Protein AF-A0A2V2U6M5-F1 (afdb_monomer)

Nearest PDB structures (foldseek):
  1sr9-assembly1_B  TM=6.161E-01  e=9.768E-01  Mycobacterium tuberculosis
  1ls1-assembly1_A  TM=5.224E-01  e=3.688E+00  Thermus aquaticus
  2ng1-assembly1_A  TM=5.005E-01  e=2.990E+00  Thermus aquaticus
  7d3w-assembly1_A  TM=3.518E-01  e=2.424E+00  Homo sapiens

pLDDT: mean 76.13, std 13.24, range [38.62, 89.69]

Solvent-accessible surface area (backbone atoms only — not comparable to full-atom values): 5480 Å² total; per-residue (Å²): 135,81,80,73,95,64,83,90,56,51,52,47,81,47,72,45,65,52,70,84,87,59,51,82,89,39,39,87,71,51,68,55,88,52,63,70,59,54,51,50,52,48,50,48,54,52,49,50,44,72,75,36,78,69,46,79,45,77,47,77,42,54,64,22,57,35,43,73,65,30,33,69,59,48,44,33,53,49,27,51,73,67,74,38,82,61,77,88,130

Secondary structure (DSSP, 8-state):
--------SSEEEEEE---TTS-GGGTTT-----HHHHHHHHHHHHHHHHH-TT--EEEEEE--SSSTT-HHHHHHHHHHHTTPPPPP-

Foldseek 3Di:
DDDPPDDPALEAEAEDAEDPVADPVCLVPDQDPCLVVLLVVLVVVVVVCVVDVSHDYYHYFQNYCHHVNDRLVVVQSSCVSNVHHGDDD

Mean predicted aligned error: 8.09 Å

Radius of gyration: 14.57 Å; Cα contacts (8 Å, |Δi|>4): 90; chains: 1; bounding box: 30×34×41 Å

Sequence (89 aa):
MQTPPVVTTDFLYLRHIGDRNISEDDFRKIQTDRVCEMQNWANILRRSQEEDKSIKLAIVTANNQSLCGFGPGTANLFCSMVNLRPVNW

Structure (mmCIF, N/CA/C/O backbone):
data_AF-A0A2V2U6M5-F1
#
_entry.id   AF-A0A2V2U6M5-F1
#
loop_
_atom_site.group_PDB
_atom_site.id
_atom_site.type_symbol
_atom_site.label_atom_id
_atom_site.label_alt_id
_atom_site.label_comp_id
_atom_site.label_asym_id
_atom_site.label_entity_id
_atom_site.label_seq_id
_atom_site.pdbx_PDB_ins_code
_atom_site.Cartn_x
_atom_site.Cartn_y
_atom_site.Cartn_z
_atom_site.occupancy
_atom_site.B_iso_or_equiv
_atom_site.auth_seq_id
_atom_site.auth_comp_id
_atom_site.auth_asym_id
_atom_site.auth_atom_id
_atom_site.pdbx_PDB_model_num
ATOM 1 N N . MET A 1 1 ? -17.171 18.036 -8.904 1.00 38.62 1 MET A N 1
ATOM 2 C CA . MET A 1 1 ? -17.779 17.111 -7.925 1.00 38.62 1 MET A CA 1
ATOM 3 C C . MET A 1 1 ? -16.689 16.693 -6.963 1.00 38.62 1 MET A C 1
ATOM 5 O O . MET A 1 1 ? -15.693 16.148 -7.415 1.00 38.62 1 MET A O 1
ATOM 9 N N . GLN A 1 2 ? -16.826 17.027 -5.684 1.00 44.47 2 GLN A N 1
ATOM 10 C CA . GLN A 1 2 ? -15.904 16.589 -4.642 1.00 44.47 2 GLN A CA 1
ATOM 11 C C . GLN A 1 2 ? -16.581 15.413 -3.948 1.00 44.47 2 GLN A C 1
ATOM 13 O O . GLN A 1 2 ? -17.617 15.594 -3.311 1.00 44.47 2 GLN A O 1
ATOM 18 N N . THR A 1 3 ? -16.070 14.202 -4.161 1.00 45.94 3 THR A N 1
ATOM 19 C CA . THR A 1 3 ? -16.559 13.029 -3.435 1.00 45.94 3 THR A CA 1
ATOM 20 C C . THR A 1 3 ? -16.338 13.299 -1.947 1.00 45.94 3 THR A C 1
ATOM 22 O O . THR A 1 3 ? -15.208 13.633 -1.577 1.00 45.94 3 THR A O 1
ATOM 25 N N . PRO A 1 4 ? -17.375 13.226 -1.096 1.00 52.25 4 PRO A N 1
ATOM 26 C CA . PRO A 1 4 ? -17.187 13.374 0.338 1.00 52.25 4 PRO A CA 1
ATOM 27 C C . PRO A 1 4 ? -16.149 12.343 0.798 1.00 52.25 4 PRO A C 1
ATOM 29 O O . PRO A 1 4 ? -16.258 11.183 0.393 1.00 52.25 4 PRO A O 1
ATOM 32 N N . PRO A 1 5 ? -15.159 12.713 1.627 1.00 66.19 5 PRO A N 1
ATO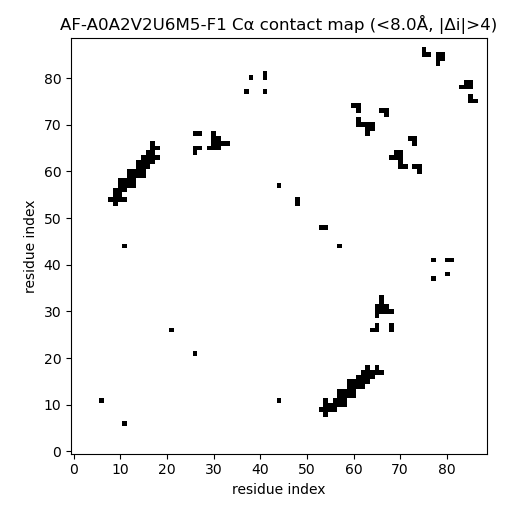M 33 C CA . PRO A 1 5 ? -14.198 11.768 2.190 1.00 66.19 5 PRO A CA 1
ATOM 34 C C . PRO A 1 5 ? -14.855 10.958 3.321 1.00 66.19 5 PRO A C 1
ATOM 36 O O . PRO A 1 5 ? -14.326 10.862 4.421 1.00 66.19 5 PRO A O 1
ATOM 39 N N . VAL A 1 6 ? -16.062 10.444 3.079 1.00 69.19 6 VAL A N 1
ATOM 40 C CA . VAL A 1 6 ? -16.819 9.639 4.031 1.00 69.19 6 VAL A CA 1
ATOM 41 C C . VAL A 1 6 ? -16.652 8.192 3.615 1.00 69.19 6 VAL A C 1
ATO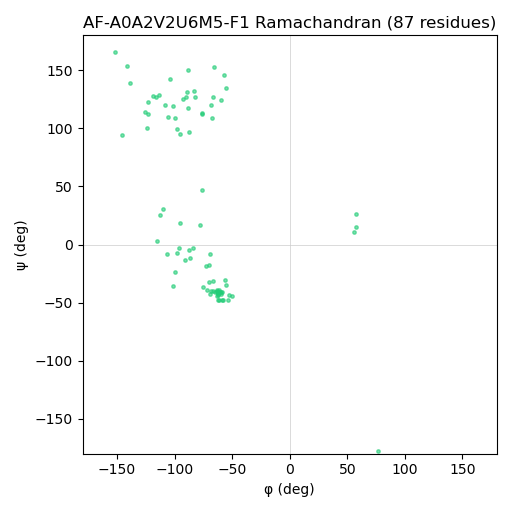M 43 O O . VAL A 1 6 ? -17.013 7.804 2.503 1.00 69.19 6 VAL A O 1
ATOM 46 N N . VAL A 1 7 ? -16.081 7.404 4.514 1.00 74.56 7 VAL A N 1
ATOM 47 C CA . VAL A 1 7 ? -15.978 5.960 4.363 1.00 74.56 7 VAL A CA 1
ATOM 48 C C . VAL A 1 7 ? -17.389 5.382 4.461 1.00 74.56 7 VAL A C 1
ATOM 50 O O . VAL A 1 7 ? -18.100 5.596 5.438 1.00 74.56 7 VAL A O 1
ATOM 53 N N . THR A 1 8 ? -17.835 4.704 3.407 1.00 80.50 8 THR A N 1
ATOM 54 C CA . THR A 1 8 ? -19.216 4.204 3.291 1.00 80.50 8 THR A CA 1
ATOM 55 C C . THR A 1 8 ? -19.374 2.746 3.720 1.00 80.50 8 THR A C 1
ATOM 57 O O . THR A 1 8 ? -20.484 2.222 3.695 1.00 80.50 8 THR A O 1
ATOM 60 N N . THR A 1 9 ? -18.280 2.074 4.081 1.00 85.31 9 THR A N 1
ATOM 61 C CA . THR A 1 9 ? -18.241 0.638 4.376 1.00 85.31 9 THR A CA 1
ATOM 62 C C . THR A 1 9 ? -17.128 0.317 5.369 1.00 85.31 9 THR A C 1
ATOM 64 O O . THR A 1 9 ? -16.222 1.114 5.567 1.00 85.31 9 THR A O 1
ATOM 67 N N . ASP A 1 10 ? -17.133 -0.874 5.957 1.00 86.88 10 ASP A N 1
ATOM 68 C CA . ASP A 1 10 ? -16.109 -1.314 6.914 1.00 86.88 10 ASP A CA 1
ATOM 69 C C . ASP A 1 10 ? -14.784 -1.768 6.262 1.00 86.88 10 ASP A C 1
ATOM 71 O O . ASP A 1 10 ? -13.958 -2.427 6.900 1.00 86.88 10 ASP A O 1
ATOM 75 N N . PHE A 1 11 ? -14.549 -1.406 4.997 1.00 89.44 11 PHE A N 1
ATOM 76 C CA . PHE A 1 11 ? -13.317 -1.699 4.274 1.00 89.44 11 PHE A CA 1
ATOM 77 C C . PHE A 1 11 ? -12.867 -0.550 3.363 1.00 89.44 11 PHE A C 1
ATOM 79 O O . PHE A 1 11 ? -13.663 0.232 2.850 1.00 89.44 11 PHE A O 1
ATOM 86 N N . LEU A 1 12 ? -11.562 -0.480 3.114 1.00 88.75 12 LEU A N 1
ATOM 87 C CA . LEU A 1 12 ? -10.955 0.422 2.140 1.00 88.75 12 LEU A CA 1
ATOM 88 C C . LEU A 1 12 ? -10.557 -0.346 0.884 1.00 88.75 12 LEU A C 1
ATOM 90 O O . LEU A 1 12 ? -10.055 -1.468 0.961 1.00 88.75 12 LEU A O 1
ATOM 94 N N . TYR A 1 13 ? -10.736 0.283 -0.274 1.00 88.50 13 TYR A N 1
ATOM 95 C CA . TYR A 1 13 ? -10.303 -0.252 -1.560 1.00 88.50 13 TYR A CA 1
ATOM 96 C C . TYR A 1 13 ? -9.420 0.764 -2.285 1.00 88.50 13 TYR A C 1
ATOM 98 O O . TYR A 1 13 ? -9.886 1.830 -2.688 1.00 88.50 13 TYR A O 1
ATOM 106 N N . LEU A 1 14 ? -8.142 0.424 -2.462 1.00 87.25 14 LEU A N 1
ATOM 107 C CA . LEU A 1 14 ? -7.164 1.218 -3.202 1.00 87.25 14 LEU A CA 1
ATOM 108 C C . LEU A 1 14 ? -6.744 0.469 -4.468 1.00 87.25 14 LEU A C 1
ATOM 110 O O . LEU A 1 14 ? -6.327 -0.691 -4.423 1.00 87.25 14 LEU A O 1
ATOM 114 N N . ARG A 1 15 ? -6.813 1.147 -5.614 1.00 85.56 15 ARG A N 1
ATOM 115 C CA . ARG A 1 15 ? -6.380 0.597 -6.900 1.00 85.56 15 ARG A CA 1
ATOM 116 C C . ARG A 1 15 ? -5.324 1.484 -7.535 1.00 85.56 15 ARG A C 1
ATOM 118 O O . ARG A 1 15 ? -5.625 2.581 -8.001 1.00 85.56 15 ARG A O 1
ATOM 125 N N . HIS A 1 16 ? -4.101 0.973 -7.620 1.00 80.12 16 HIS A N 1
ATOM 126 C CA . HIS A 1 16 ? -3.040 1.601 -8.395 1.00 80.12 16 HIS A CA 1
ATOM 127 C C . HIS A 1 16 ? -3.285 1.338 -9.881 1.00 80.12 16 HIS A C 1
ATOM 129 O O . HIS A 1 16 ? -3.217 0.201 -10.346 1.00 80.12 16 HIS A O 1
ATOM 135 N N . ILE A 1 17 ? -3.592 2.402 -10.623 1.00 76.00 17 ILE A N 1
ATOM 13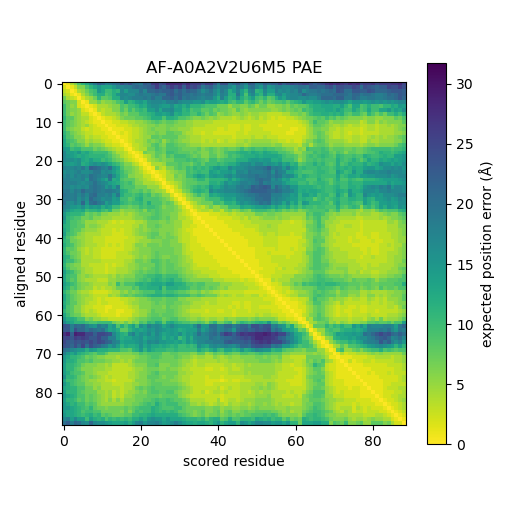6 C CA . ILE A 1 17 ? -3.890 2.349 -12.062 1.00 76.00 17 ILE A CA 1
ATOM 137 C C . ILE A 1 17 ? -2.692 2.711 -12.951 1.00 76.00 17 ILE A C 1
ATOM 139 O O . ILE A 1 17 ? -2.779 2.546 -14.163 1.00 76.00 17 ILE A O 1
ATOM 143 N N . GLY A 1 18 ? -1.582 3.163 -12.361 1.00 71.81 18 GLY A N 1
ATOM 144 C CA . GLY A 1 18 ? -0.415 3.659 -13.094 1.00 71.81 18 GLY A CA 1
ATOM 145 C C . GLY A 1 18 ? -0.605 5.071 -13.653 1.00 71.81 18 GLY A C 1
ATOM 146 O O . GLY A 1 18 ? -1.634 5.713 -13.431 1.00 71.81 18 GLY A O 1
ATOM 147 N N . ASP A 1 19 ? 0.413 5.550 -14.363 1.00 68.06 19 ASP A N 1
ATOM 148 C CA . ASP A 1 19 ? 0.387 6.854 -15.025 1.00 68.06 19 ASP A CA 1
ATOM 149 C C . ASP A 1 19 ? -0.201 6.705 -16.432 1.00 68.06 19 ASP A C 1
ATOM 151 O O . ASP A 1 19 ? 0.349 5.997 -17.275 1.00 68.06 19 ASP A O 1
ATOM 155 N N . ARG A 1 20 ? -1.341 7.358 -16.676 1.00 66.19 20 ARG A N 1
ATOM 156 C CA . ARG A 1 20 ? -2.048 7.317 -17.968 1.00 66.19 20 ARG A CA 1
ATOM 157 C C . ARG A 1 20 ? -1.512 8.324 -18.985 1.00 66.19 20 ARG A C 1
ATOM 159 O O . ARG A 1 20 ? -2.012 8.355 -20.102 1.00 66.19 20 ARG A O 1
ATOM 166 N N . ASN A 1 21 ? -0.542 9.154 -18.603 1.00 68.19 21 ASN A N 1
ATOM 167 C CA . ASN A 1 21 ? 0.075 10.126 -19.506 1.00 68.19 21 ASN A CA 1
ATOM 168 C C . ASN A 1 21 ? 1.265 9.538 -20.283 1.00 68.19 21 ASN A C 1
ATOM 170 O O . ASN A 1 21 ? 1.831 10.217 -21.136 1.00 68.19 21 ASN A O 1
ATOM 174 N N . ILE A 1 22 ? 1.658 8.296 -19.985 1.00 65.69 22 ILE A N 1
ATOM 175 C CA . ILE A 1 22 ? 2.704 7.572 -20.710 1.00 65.69 22 ILE A CA 1
ATOM 176 C C . ILE A 1 22 ? 2.074 6.944 -21.957 1.00 65.69 22 ILE A C 1
ATOM 178 O O . ILE A 1 22 ? 1.006 6.335 -21.874 1.00 65.69 22 I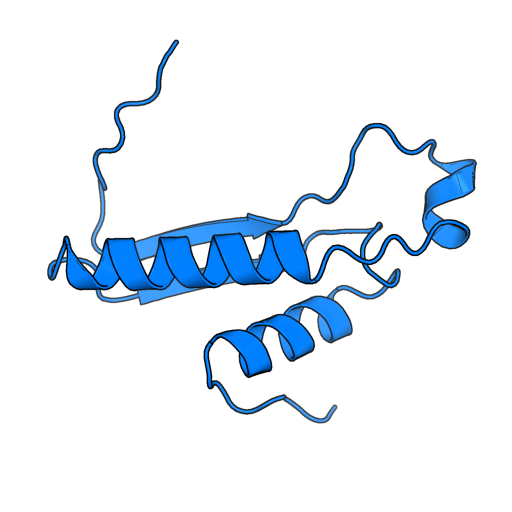LE A O 1
ATOM 182 N N . SER A 1 23 ? 2.723 7.115 -23.110 1.00 65.88 23 SER A N 1
ATOM 183 C CA . SER A 1 23 ? 2.274 6.519 -24.370 1.00 65.88 23 SER A CA 1
ATOM 184 C C . SER A 1 23 ? 2.360 4.987 -24.317 1.00 65.88 23 SER A C 1
ATOM 186 O O . SER A 1 23 ? 3.205 4.428 -23.611 1.00 65.88 23 SER A O 1
ATOM 188 N N . GLU A 1 24 ? 1.516 4.291 -25.087 1.00 64.88 24 GLU A N 1
ATOM 189 C CA . GLU A 1 24 ? 1.537 2.821 -25.145 1.00 64.88 24 GLU A CA 1
ATOM 190 C C . GLU A 1 24 ? 2.911 2.252 -25.527 1.00 64.88 24 GLU A C 1
ATOM 192 O O . GLU A 1 24 ? 3.359 1.244 -24.970 1.00 64.88 24 GLU A O 1
ATOM 197 N N . ASP A 1 25 ? 3.622 2.969 -26.396 1.00 67.88 25 ASP A N 1
ATOM 198 C CA . ASP A 1 25 ? 4.962 2.630 -26.877 1.00 67.88 25 ASP A CA 1
ATOM 199 C C . ASP A 1 25 ? 6.059 2.780 -25.813 1.00 67.88 25 ASP A C 1
ATOM 201 O O . ASP A 1 25 ? 7.160 2.225 -25.959 1.00 67.88 25 ASP A O 1
ATOM 205 N N . ASP A 1 26 ? 5.772 3.512 -24.738 1.00 64.00 26 ASP A N 1
ATOM 206 C CA . ASP A 1 26 ? 6.706 3.812 -23.657 1.00 64.00 26 ASP A CA 1
ATOM 207 C C . ASP A 1 26 ? 6.413 3.027 -22.370 1.00 64.00 26 ASP A C 1
ATOM 209 O O . ASP A 1 26 ? 7.268 2.989 -21.479 1.00 64.00 26 ASP A O 1
ATOM 213 N N . PHE A 1 27 ? 5.283 2.306 -22.289 1.00 61.50 27 PHE A N 1
ATOM 214 C CA . PHE A 1 27 ? 4.916 1.505 -21.108 1.00 61.50 27 PHE A CA 1
ATOM 215 C C . PHE A 1 27 ? 5.974 0.471 -20.707 1.00 61.50 27 PHE A C 1
ATOM 217 O O . PHE A 1 27 ? 6.115 0.159 -19.527 1.00 61.50 27 PHE A O 1
ATOM 224 N N . ARG A 1 28 ? 6.738 -0.064 -21.667 1.00 57.44 28 ARG A N 1
ATOM 225 C CA . ARG A 1 28 ? 7.822 -1.028 -21.398 1.00 57.44 28 ARG A CA 1
ATOM 226 C C . ARG A 1 28 ? 9.189 -0.382 -21.176 1.00 57.44 28 ARG A C 1
ATOM 228 O O . ARG A 1 28 ? 10.111 -1.073 -20.754 1.00 57.44 28 ARG A O 1
ATOM 235 N N . LYS A 1 29 ? 9.339 0.903 -21.504 1.00 59.31 29 LYS A N 1
ATOM 236 C CA . LYS A 1 29 ? 10.634 1.601 -21.523 1.00 59.31 29 LYS A CA 1
ATOM 237 C C . LYS A 1 29 ? 10.841 2.462 -20.286 1.00 59.31 29 LYS A C 1
ATOM 239 O O . LYS A 1 29 ? 11.961 2.563 -19.796 1.00 59.31 29 LYS A O 1
ATOM 244 N N . ILE A 1 30 ? 9.773 3.074 -19.780 1.00 58.47 30 ILE A N 1
ATOM 245 C CA . ILE A 1 30 ? 9.849 4.012 -18.663 1.00 58.47 30 ILE A CA 1
ATOM 246 C C . ILE A 1 30 ? 9.490 3.278 -17.370 1.00 58.47 30 ILE A C 1
ATOM 248 O O . ILE A 1 30 ? 8.322 3.090 -17.040 1.00 58.47 30 ILE A O 1
ATOM 252 N N . GLN A 1 31 ? 10.512 2.875 -16.613 1.00 57.31 31 GLN A N 1
ATOM 253 C CA . GLN A 1 31 ? 10.348 2.547 -15.197 1.00 57.31 31 GLN A CA 1
ATOM 254 C C . GLN A 1 31 ? 10.516 3.829 -14.389 1.00 57.31 31 GLN A C 1
ATOM 256 O O . GLN A 1 31 ? 11.632 4.256 -14.105 1.00 57.31 31 GLN A O 1
ATOM 261 N N . THR A 1 32 ? 9.405 4.474 -14.041 1.00 62.34 32 THR A N 1
ATOM 262 C CA . THR A 1 32 ? 9.451 5.593 -13.100 1.00 62.34 32 THR A CA 1
ATOM 263 C C . THR A 1 32 ? 9.465 5.051 -11.681 1.00 62.34 32 THR A C 1
ATOM 265 O O . THR A 1 32 ? 8.583 4.279 -11.297 1.00 62.34 32 THR A O 1
ATOM 268 N N . ASP A 1 33 ? 10.444 5.480 -10.891 1.00 65.69 33 ASP A N 1
ATOM 269 C CA . ASP A 1 33 ? 10.423 5.256 -9.454 1.00 65.69 33 ASP A CA 1
ATOM 270 C C . ASP A 1 33 ? 9.280 6.078 -8.831 1.00 65.69 33 ASP A C 1
ATOM 272 O O . ASP A 1 33 ? 9.319 7.308 -8.792 1.00 65.69 33 ASP A O 1
ATOM 276 N N . ARG A 1 34 ? 8.223 5.391 -8.386 1.00 73.69 34 ARG A N 1
ATOM 277 C CA . ARG A 1 34 ? 7.091 5.989 -7.653 1.00 73.69 34 ARG A CA 1
ATOM 278 C C . ARG A 1 34 ? 7.049 5.501 -6.205 1.00 73.69 34 ARG A C 1
ATOM 280 O O . ARG A 1 34 ? 5.981 5.488 -5.593 1.00 73.69 34 AR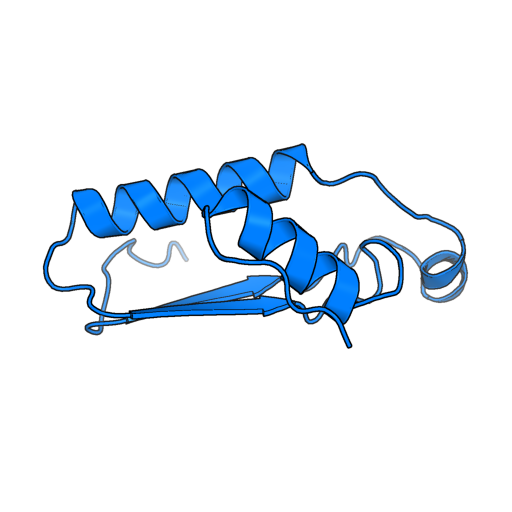G A O 1
ATOM 287 N N . VAL A 1 35 ? 8.189 5.090 -5.640 1.00 77.12 35 VAL A N 1
ATOM 288 C CA . VAL A 1 35 ? 8.301 4.666 -4.234 1.00 77.12 35 VAL A CA 1
ATOM 289 C C . VAL A 1 35 ? 7.731 5.724 -3.290 1.00 77.12 35 VAL A C 1
ATOM 291 O O . VAL A 1 35 ? 6.942 5.387 -2.410 1.00 77.12 35 VAL A O 1
ATOM 294 N N . CYS A 1 36 ? 8.025 7.006 -3.525 1.00 81.31 36 CYS A N 1
ATOM 295 C CA . CYS A 1 36 ? 7.486 8.110 -2.725 1.00 81.31 36 CYS A CA 1
ATOM 296 C C . CYS A 1 36 ? 5.951 8.190 -2.769 1.00 81.31 36 CYS A C 1
ATOM 298 O O . CYS A 1 36 ? 5.312 8.419 -1.742 1.00 81.31 36 CYS A O 1
ATOM 300 N N . GLU A 1 37 ? 5.343 7.977 -3.938 1.00 82.06 37 GLU A N 1
ATOM 301 C CA . GLU A 1 37 ? 3.884 7.998 -4.081 1.00 82.06 37 GLU A CA 1
ATOM 302 C C . GLU A 1 37 ? 3.246 6.798 -3.374 1.00 82.06 37 GLU A C 1
ATOM 304 O O . GLU A 1 37 ? 2.258 6.960 -2.659 1.00 82.06 37 GLU A O 1
ATOM 309 N N . MET A 1 38 ? 3.829 5.603 -3.512 1.00 81.12 38 MET A N 1
ATOM 310 C CA . MET A 1 38 ? 3.363 4.409 -2.798 1.00 81.12 38 MET A CA 1
ATOM 311 C C . MET A 1 38 ? 3.474 4.569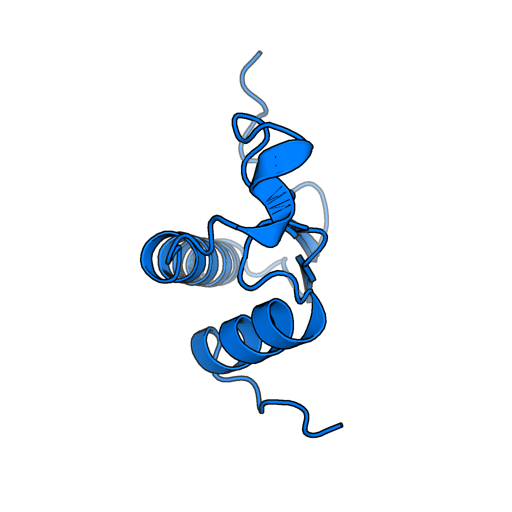 -1.282 1.00 81.12 38 MET A C 1
ATOM 313 O O . MET A 1 38 ? 2.536 4.223 -0.565 1.00 81.12 38 MET A O 1
ATOM 317 N N . GLN A 1 39 ? 4.565 5.163 -0.793 1.00 85.81 39 GLN A N 1
ATOM 318 C CA . GLN A 1 39 ? 4.737 5.449 0.628 1.00 85.81 39 GLN A CA 1
ATOM 319 C C . GLN A 1 39 ? 3.679 6.434 1.138 1.00 85.81 39 GLN A C 1
ATOM 321 O O . GLN A 1 39 ? 3.143 6.261 2.234 1.00 85.81 39 GLN A O 1
ATOM 326 N N . ASN A 1 40 ? 3.338 7.451 0.341 1.00 88.75 40 ASN A N 1
ATOM 327 C CA . ASN A 1 40 ? 2.266 8.378 0.682 1.00 88.75 40 ASN A CA 1
ATOM 328 C C . ASN A 1 40 ? 0.912 7.658 0.787 1.00 88.75 40 ASN A C 1
ATOM 330 O O . ASN A 1 40 ? 0.184 7.855 1.757 1.00 88.75 40 ASN A O 1
ATOM 334 N N . TRP A 1 41 ? 0.600 6.762 -0.154 1.00 88.69 41 TRP A N 1
ATOM 335 C CA . TRP A 1 41 ? -0.620 5.952 -0.095 1.00 88.69 41 TRP A CA 1
ATOM 336 C C . TRP A 1 41 ? -0.661 5.012 1.113 1.00 88.69 41 TRP A C 1
ATOM 338 O O . TRP A 1 41 ? -1.700 4.913 1.765 1.00 88.69 41 TRP A O 1
ATOM 348 N N . ALA A 1 42 ? 0.459 4.375 1.460 1.00 88.44 42 ALA A N 1
ATOM 349 C CA . ALA A 1 42 ? 0.568 3.556 2.667 1.00 88.44 42 ALA A CA 1
ATOM 350 C C . ALA A 1 42 ? 0.296 4.381 3.939 1.00 88.44 42 ALA A C 1
ATOM 352 O O . ALA A 1 42 ? -0.451 3.950 4.820 1.00 88.44 42 ALA A O 1
ATOM 353 N N . ASN A 1 43 ? 0.832 5.604 4.010 1.00 89.69 43 ASN A N 1
ATOM 354 C CA . ASN A 1 43 ? 0.585 6.518 5.124 1.00 89.69 43 ASN A CA 1
ATOM 355 C C . ASN A 1 43 ? -0.884 6.955 5.209 1.00 89.69 43 ASN A C 1
ATOM 357 O O . ASN A 1 43 ? -1.432 7.007 6.309 1.00 89.69 43 ASN A O 1
ATOM 361 N N . ILE A 1 44 ? -1.524 7.242 4.070 1.00 89.00 44 ILE A N 1
ATOM 362 C CA . ILE A 1 44 ? -2.949 7.597 4.012 1.00 89.00 44 ILE A CA 1
ATOM 363 C C . ILE A 1 44 ? -3.806 6.435 4.517 1.00 89.00 44 ILE A C 1
ATOM 365 O O . ILE A 1 44 ? -4.651 6.655 5.376 1.00 89.00 44 ILE A O 1
ATOM 369 N N . LEU A 1 45 ? -3.561 5.204 4.050 1.00 88.12 45 LEU A N 1
ATOM 370 C CA . LEU A 1 45 ? -4.306 4.025 4.509 1.00 88.12 45 LEU A CA 1
ATOM 371 C C . LEU A 1 45 ? -4.186 3.829 6.021 1.00 88.12 45 LEU A C 1
ATOM 373 O O . LEU A 1 45 ? -5.201 3.661 6.694 1.00 88.12 45 LEU A O 1
ATOM 377 N N . ARG A 1 46 ? -2.961 3.907 6.557 1.00 87.44 46 ARG A N 1
ATOM 378 C CA . ARG A 1 46 ? -2.722 3.787 8.000 1.00 87.44 46 ARG A CA 1
ATOM 379 C C . ARG A 1 46 ? -3.483 4.858 8.774 1.00 87.44 46 ARG A C 1
ATOM 381 O O . ARG A 1 46 ? -4.175 4.545 9.736 1.00 87.44 46 ARG A O 1
ATOM 388 N N . ARG A 1 47 ? -3.395 6.111 8.327 1.00 88.56 47 ARG A N 1
ATOM 389 C CA . ARG A 1 47 ? -4.084 7.233 8.963 1.00 88.56 47 ARG A CA 1
ATOM 390 C C . ARG A 1 47 ? -5.603 7.064 8.928 1.00 88.56 47 ARG A C 1
ATOM 392 O O . ARG A 1 47 ? -6.249 7.286 9.942 1.00 88.56 47 ARG A O 1
ATOM 399 N N . SER A 1 48 ? -6.168 6.618 7.807 1.00 86.31 48 SER A N 1
ATOM 400 C CA . SER A 1 48 ? -7.605 6.350 7.700 1.00 86.31 48 SER A CA 1
ATOM 401 C C . SER A 1 48 ? -8.063 5.256 8.668 1.00 86.31 48 SER A C 1
ATOM 403 O O . SER A 1 48 ? -9.113 5.404 9.279 1.00 86.31 48 SER A O 1
ATOM 405 N N . GLN A 1 49 ? -7.270 4.198 8.862 1.00 84.56 49 GLN A N 1
ATOM 406 C CA . GLN A 1 49 ? -7.568 3.151 9.851 1.00 84.56 49 GLN A CA 1
ATOM 407 C C . GLN A 1 49 ? -7.418 3.632 11.306 1.00 84.56 49 GLN A C 1
ATOM 409 O O . GLN A 1 49 ? -8.129 3.156 12.189 1.00 84.56 49 GLN A O 1
ATOM 414 N N . GLU A 1 50 ? -6.494 4.559 11.576 1.00 86.94 50 GLU A N 1
ATOM 415 C CA . GLU A 1 50 ? -6.318 5.179 12.898 1.00 86.94 50 GLU A CA 1
ATOM 416 C C . GLU A 1 50 ? -7.465 6.151 13.237 1.00 86.94 50 GLU A C 1
ATOM 418 O O . GLU A 1 50 ? -7.923 6.185 14.382 1.00 86.94 50 GLU A O 1
ATOM 423 N N . GLU A 1 51 ? -7.936 6.922 12.251 1.00 87.56 51 GLU A N 1
ATOM 424 C CA . GLU A 1 51 ? -9.026 7.898 12.393 1.00 87.56 51 GLU A CA 1
ATOM 425 C C . GLU A 1 51 ? -10.407 7.226 12.469 1.00 87.56 51 GLU A C 1
ATOM 427 O O . GLU A 1 51 ? -11.258 7.667 13.245 1.00 87.56 51 GLU A O 1
ATOM 432 N N . ASP A 1 52 ? -10.625 6.139 11.722 1.00 84.75 52 ASP A N 1
ATOM 433 C CA . ASP A 1 52 ? -11.890 5.408 11.682 1.00 84.75 52 ASP A CA 1
ATOM 434 C C . ASP A 1 52 ? -11.709 3.923 12.036 1.00 84.75 52 ASP A C 1
ATOM 436 O O . ASP A 1 52 ? -11.361 3.072 11.214 1.00 84.75 52 ASP A O 1
ATOM 440 N N . LYS A 1 53 ? -12.033 3.598 13.292 1.00 83.69 53 LYS A N 1
ATOM 441 C CA . LYS A 1 53 ? -11.971 2.229 13.825 1.00 83.69 53 LYS A CA 1
ATOM 442 C C . LYS A 1 53 ? -13.031 1.284 13.249 1.00 83.69 53 LYS A C 1
ATOM 444 O O . LYS A 1 53 ? -12.992 0.093 13.558 1.00 83.69 53 LYS A O 1
ATOM 449 N N . SER A 1 54 ? -13.995 1.776 12.467 1.00 86.06 54 SER A N 1
ATOM 450 C CA . SER A 1 54 ? -14.971 0.915 11.788 1.00 86.06 54 SER A CA 1
ATOM 451 C C . SER A 1 54 ? -14.351 0.144 10.618 1.00 86.06 54 SER A C 1
ATOM 453 O O . SER A 1 54 ? -14.887 -0.890 10.220 1.00 86.06 54 SER A O 1
ATOM 455 N N . ILE A 1 55 ? -13.195 0.596 10.121 1.00 86.56 55 ILE A N 1
ATOM 456 C CA . ILE A 1 55 ? -12.461 -0.024 9.020 1.00 86.56 55 ILE A CA 1
ATOM 457 C C . ILE A 1 55 ? -11.736 -1.277 9.515 1.00 86.56 55 ILE A C 1
ATOM 459 O O . ILE A 1 55 ? -10.759 -1.210 10.259 1.00 86.56 55 ILE A O 1
ATOM 463 N N . LYS A 1 56 ? -12.178 -2.444 9.049 1.00 87.94 56 LYS A N 1
ATOM 464 C CA . LYS A 1 56 ? -11.617 -3.754 9.416 1.00 87.94 56 LYS A CA 1
ATOM 465 C C . LYS A 1 56 ? -10.663 -4.313 8.370 1.00 87.94 56 LYS A C 1
ATOM 467 O O . LYS A 1 56 ? -9.837 -5.163 8.689 1.00 87.94 56 LYS A O 1
ATOM 472 N N . LEU A 1 57 ? -10.796 -3.875 7.120 1.00 87.69 57 LEU A N 1
ATOM 473 C CA . LEU A 1 57 ? -10.067 -4.440 5.991 1.00 87.69 57 LEU A CA 1
ATOM 474 C C . LEU A 1 57 ? -9.586 -3.340 5.045 1.00 87.69 57 LEU A C 1
ATOM 476 O O . LEU A 1 57 ? -10.322 -2.410 4.739 1.00 87.69 57 LEU A O 1
ATOM 480 N N . ALA A 1 58 ? -8.363 -3.466 4.540 1.00 87.62 58 ALA A N 1
ATOM 481 C CA . ALA A 1 58 ? -7.860 -2.647 3.445 1.00 87.62 58 ALA A CA 1
ATOM 482 C C . ALA A 1 58 ? -7.411 -3.568 2.309 1.00 87.62 58 ALA A C 1
ATOM 484 O O . ALA A 1 58 ? -6.572 -4.446 2.502 1.00 87.62 58 ALA A O 1
ATOM 485 N N . ILE A 1 59 ? -7.988 -3.375 1.127 1.00 89.62 59 ILE A N 1
ATOM 486 C CA . ILE A 1 59 ? -7.676 -4.130 -0.082 1.00 89.62 59 ILE A CA 1
ATOM 487 C C . ILE A 1 59 ? -6.906 -3.203 -1.014 1.00 89.62 59 ILE A C 1
ATOM 489 O O . ILE A 1 59 ? -7.423 -2.168 -1.440 1.00 89.62 59 ILE A O 1
ATOM 493 N N . VAL A 1 60 ? -5.678 -3.588 -1.355 1.00 88.06 60 VAL A N 1
ATOM 494 C CA . VAL A 1 60 ? -4.823 -2.840 -2.280 1.00 88.06 60 VAL A CA 1
ATOM 495 C C . VAL A 1 60 ? -4.572 -3.688 -3.514 1.00 88.06 60 VAL A C 1
ATOM 497 O O . VAL A 1 60 ? -4.144 -4.836 -3.418 1.00 88.06 60 VAL A O 1
ATOM 500 N N . THR A 1 61 ? -4.853 -3.125 -4.684 1.00 86.44 61 THR A N 1
ATOM 501 C CA . THR A 1 61 ? -4.665 -3.800 -5.969 1.00 86.44 61 THR A CA 1
ATOM 502 C C . THR A 1 61 ? -3.665 -3.037 -6.827 1.00 86.44 61 THR A C 1
ATOM 504 O O . THR A 1 61 ? -3.798 -1.831 -7.050 1.00 86.44 61 THR A O 1
ATOM 507 N N . ALA A 1 62 ? -2.652 -3.751 -7.314 1.00 80.50 62 ALA A N 1
ATOM 508 C CA . ALA A 1 62 ? -1.669 -3.242 -8.260 1.00 80.50 62 ALA A CA 1
ATOM 509 C C . ALA A 1 62 ? -2.110 -3.628 -9.680 1.00 80.50 62 ALA A C 1
ATOM 511 O O . ALA A 1 62 ? -1.884 -4.749 -10.127 1.00 80.50 62 ALA A O 1
ATOM 512 N N . ASN A 1 63 ? -2.804 -2.715 -10.367 1.00 69.50 63 ASN A N 1
ATOM 513 C CA . ASN A 1 63 ? -3.255 -2.892 -11.754 1.00 69.50 63 ASN A CA 1
ATOM 514 C C . ASN A 1 63 ? -2.492 -1.970 -12.721 1.00 69.50 63 ASN A C 1
ATOM 516 O O . ASN A 1 63 ? -3.019 -1.468 -13.712 1.00 69.50 63 ASN A O 1
ATOM 520 N N . ASN A 1 64 ? -1.254 -1.681 -12.375 1.00 62.34 64 ASN A N 1
ATOM 521 C CA . ASN A 1 64 ? -0.356 -0.796 -13.077 1.00 62.34 64 ASN A CA 1
ATOM 522 C C . ASN A 1 64 ? 0.433 -1.570 -14.140 1.00 62.34 64 ASN A C 1
ATOM 524 O O . ASN A 1 64 ? 1.062 -2.581 -13.850 1.00 62.34 64 ASN A O 1
ATOM 528 N N . GLN A 1 65 ? 0.463 -1.040 -15.362 1.00 53.34 65 GLN A N 1
ATOM 529 C CA . GLN A 1 65 ? 1.451 -1.433 -16.374 1.00 53.34 65 GLN A CA 1
ATOM 530 C C . GLN A 1 65 ? 2.758 -0.624 -16.259 1.00 53.34 65 GLN A C 1
ATOM 532 O O . GLN A 1 65 ? 3.755 -1.013 -16.851 1.00 53.34 65 GLN A O 1
ATOM 537 N N . SER A 1 66 ? 2.790 0.456 -15.462 1.00 43.19 66 SER A N 1
ATOM 538 C CA . SER A 1 66 ? 3.875 1.453 -15.481 1.00 43.19 66 SER A CA 1
ATOM 539 C C . SER A 1 66 ? 4.727 1.562 -14.206 1.00 43.19 66 SER A C 1
ATOM 541 O O . SER A 1 66 ? 5.601 2.422 -14.153 1.00 43.19 66 SER A O 1
ATOM 543 N N . LEU A 1 67 ? 4.508 0.734 -13.170 1.00 48.91 67 LEU A N 1
ATOM 544 C CA . LEU A 1 67 ? 5.498 0.599 -12.092 1.00 48.91 67 LEU A CA 1
ATOM 545 C C . LEU A 1 67 ? 6.206 -0.738 -12.238 1.00 48.91 67 LEU A C 1
ATOM 547 O O . LEU A 1 67 ? 5.605 -1.798 -12.065 1.00 48.91 67 LEU A O 1
ATOM 551 N N . CYS A 1 68 ? 7.477 -0.667 -12.622 1.00 51.78 68 CYS A N 1
ATOM 552 C CA . CYS A 1 68 ? 8.341 -1.827 -12.821 1.00 51.78 68 CYS A CA 1
ATOM 553 C C . CYS A 1 68 ? 7.826 -2.863 -13.847 1.00 51.78 68 CYS A C 1
ATOM 555 O O . CYS A 1 68 ? 8.286 -3.999 -13.836 1.00 51.78 68 CYS A O 1
ATOM 557 N N . GLY A 1 69 ? 6.840 -2.524 -14.697 1.00 55.16 69 GLY A N 1
ATOM 558 C CA . GLY A 1 69 ? 6.229 -3.444 -15.674 1.00 55.16 69 GLY A CA 1
ATOM 559 C C . GLY A 1 69 ? 5.645 -4.733 -15.073 1.00 55.16 69 GLY A C 1
ATOM 560 O O . GLY A 1 69 ? 5.327 -5.668 -15.806 1.00 55.16 69 GLY A O 1
ATOM 561 N N . PHE A 1 70 ? 5.538 -4.808 -13.743 1.00 69.69 70 PHE A N 1
ATOM 562 C CA . PHE A 1 70 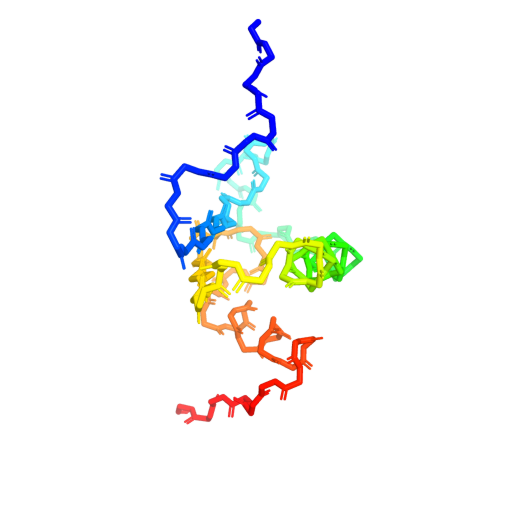? 5.344 -6.051 -13.012 1.00 69.69 70 PHE A CA 1
ATOM 563 C C . PHE A 1 70 ? 4.455 -5.799 -11.791 1.00 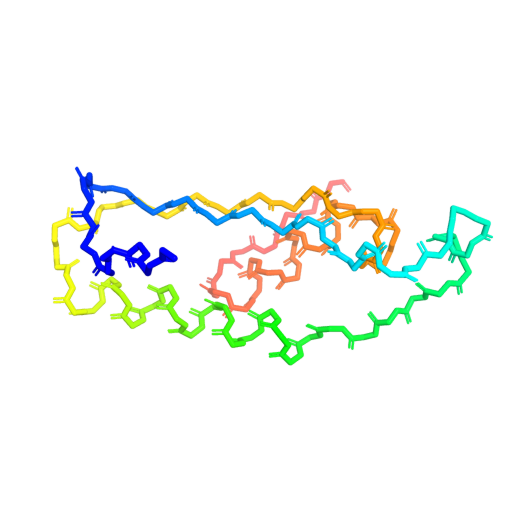69.69 70 PHE A C 1
ATOM 565 O O . PHE A 1 70 ? 4.908 -5.408 -10.709 1.00 69.69 70 PHE A O 1
ATOM 572 N N . GLY A 1 71 ? 3.155 -6.036 -11.982 1.00 74.06 71 GLY A N 1
ATOM 573 C CA . GLY A 1 71 ? 2.138 -5.944 -10.932 1.00 74.06 71 GLY A CA 1
ATOM 574 C C . GLY A 1 71 ? 2.501 -6.716 -9.653 1.00 74.06 71 GLY A C 1
ATOM 575 O O . GLY A 1 71 ? 2.401 -6.129 -8.573 1.00 74.06 71 GLY A O 1
ATOM 576 N N . PRO A 1 72 ? 3.012 -7.966 -9.729 1.00 78.88 72 PRO A N 1
ATOM 577 C CA . PRO A 1 72 ? 3.408 -8.709 -8.532 1.00 78.88 72 PRO A CA 1
ATOM 578 C C . PRO A 1 72 ? 4.552 -8.043 -7.758 1.00 78.88 72 PRO A C 1
ATOM 580 O O . PRO A 1 72 ? 4.501 -7.977 -6.535 1.00 78.88 72 PRO A O 1
ATOM 583 N N . GLY A 1 73 ? 5.544 -7.466 -8.443 1.00 79.62 73 GLY A N 1
ATOM 584 C CA . GLY A 1 73 ? 6.650 -6.747 -7.798 1.00 79.62 73 GLY A CA 1
ATOM 585 C C . GLY A 1 73 ? 6.188 -5.476 -7.095 1.00 79.62 73 GLY A C 1
ATOM 586 O O . GLY A 1 73 ? 6.614 -5.203 -5.976 1.00 79.62 73 GLY A O 1
ATOM 587 N N . THR A 1 74 ? 5.257 -4.743 -7.712 1.00 79.38 74 THR A N 1
ATOM 588 C CA . THR A 1 74 ? 4.626 -3.571 -7.085 1.00 79.38 74 THR A CA 1
ATOM 589 C C . THR A 1 74 ? 3.866 -3.969 -5.823 1.00 79.38 74 THR A C 1
ATOM 591 O O . THR A 1 74 ? 4.042 -3.346 -4.779 1.00 79.38 74 THR A O 1
ATOM 594 N N . ALA A 1 75 ? 3.049 -5.022 -5.898 1.00 84.00 75 ALA A N 1
ATOM 595 C CA . ALA A 1 75 ? 2.312 -5.522 -4.743 1.00 84.00 75 ALA A CA 1
ATOM 596 C C . ALA A 1 75 ? 3.263 -5.955 -3.616 1.00 84.00 75 ALA A C 1
ATOM 598 O O . ALA A 1 75 ? 3.031 -5.629 -2.456 1.00 84.00 75 ALA A O 1
ATOM 599 N N . ASN A 1 76 ? 4.370 -6.618 -3.956 1.00 85.94 76 ASN A N 1
ATOM 600 C CA . ASN A 1 76 ? 5.344 -7.098 -2.979 1.00 85.94 76 ASN A CA 1
ATOM 601 C C . ASN A 1 76 ? 6.111 -5.965 -2.282 1.00 85.94 76 ASN A C 1
ATOM 603 O O . ASN A 1 76 ? 6.348 -5.991 -1.070 1.00 85.94 76 ASN A O 1
ATOM 607 N N . LEU A 1 77 ? 6.467 -4.936 -3.050 1.00 84.00 77 LEU A N 1
ATOM 608 C CA . LEU A 1 77 ? 7.067 -3.717 -2.527 1.00 84.00 77 LEU A CA 1
ATOM 609 C C . LEU A 1 77 ? 6.095 -2.995 -1.588 1.00 84.00 77 LEU A C 1
ATOM 611 O O . LEU A 1 77 ? 6.480 -2.608 -0.486 1.00 84.00 77 LEU A O 1
ATOM 615 N N . PHE A 1 78 ? 4.824 -2.892 -1.980 1.00 85.81 78 PHE A N 1
ATOM 616 C CA . PHE A 1 78 ? 3.791 -2.306 -1.133 1.00 85.81 78 PHE A CA 1
ATOM 617 C C . PHE A 1 78 ? 3.591 -3.105 0.161 1.00 85.81 78 PHE A C 1
ATOM 619 O O . PHE A 1 78 ? 3.504 -2.500 1.224 1.00 85.81 78 PHE A O 1
ATOM 626 N N . CYS A 1 79 ? 3.614 -4.445 0.110 1.00 87.00 79 CYS A N 1
ATOM 627 C CA . CYS A 1 79 ? 3.590 -5.290 1.308 1.00 87.00 79 CYS A CA 1
ATOM 628 C C . CYS A 1 79 ? 4.704 -4.904 2.285 1.00 87.00 79 CYS A C 1
ATOM 630 O O . CYS A 1 79 ? 4.426 -4.672 3.458 1.00 87.00 79 CYS A O 1
ATOM 632 N N . SER A 1 80 ? 5.935 -4.744 1.792 1.00 86.38 80 SER A N 1
ATOM 633 C CA . SER A 1 80 ? 7.064 -4.305 2.624 1.00 86.38 80 SER A CA 1
ATOM 634 C C . SER A 1 80 ? 6.805 -2.940 3.275 1.00 86.38 80 SER A C 1
ATOM 636 O O . SER A 1 80 ? 7.096 -2.760 4.453 1.00 86.38 80 SER A O 1
ATOM 638 N N . MET A 1 81 ? 6.211 -1.993 2.539 1.00 86.38 81 MET A N 1
ATOM 639 C CA . MET A 1 81 ? 5.906 -0.639 3.032 1.00 86.38 81 MET A CA 1
ATOM 640 C C . MET A 1 81 ? 4.842 -0.611 4.131 1.00 86.38 81 MET A C 1
ATOM 642 O O . MET A 1 81 ? 4.880 0.261 4.998 1.00 86.38 81 MET A O 1
ATOM 646 N N . VAL A 1 82 ? 3.895 -1.550 4.105 1.00 87.38 82 VAL A N 1
ATOM 647 C CA . VAL A 1 82 ? 2.861 -1.690 5.142 1.00 87.38 82 VAL A CA 1
ATOM 648 C C . VAL A 1 82 ? 3.232 -2.721 6.216 1.00 87.38 82 VAL A C 1
ATOM 650 O O . VAL A 1 82 ? 2.362 -3.185 6.948 1.00 87.38 82 VAL A O 1
ATOM 653 N N . ASN A 1 83 ? 4.518 -3.083 6.329 1.00 87.25 83 ASN A N 1
ATOM 654 C CA . ASN A 1 83 ? 5.042 -4.088 7.265 1.00 87.25 83 ASN A CA 1
ATOM 655 C C . ASN A 1 83 ? 4.403 -5.485 7.128 1.00 87.25 83 ASN A C 1
ATOM 657 O O . ASN A 1 83 ? 4.381 -6.273 8.076 1.00 87.25 83 ASN A O 1
ATOM 661 N N . LEU A 1 84 ? 3.897 -5.818 5.943 1.00 87.56 84 LEU A N 1
ATOM 662 C CA . LEU A 1 84 ? 3.469 -7.166 5.596 1.00 87.56 84 LEU A CA 1
ATOM 663 C C . LEU A 1 84 ? 4.642 -7.957 5.022 1.00 87.56 84 LEU A C 1
ATOM 665 O O . LEU A 1 84 ? 5.551 -7.418 4.391 1.00 87.56 84 LEU A O 1
ATOM 669 N N . ARG A 1 85 ? 4.611 -9.275 5.229 1.00 86.62 85 ARG A N 1
ATOM 670 C CA . ARG A 1 85 ? 5.642 -10.165 4.693 1.00 86.62 85 ARG A CA 1
ATOM 671 C C . ARG A 1 85 ? 5.556 -10.198 3.163 1.00 86.62 85 ARG A C 1
ATOM 673 O O . ARG A 1 85 ? 4.477 -10.499 2.647 1.00 86.62 85 ARG A O 1
ATOM 680 N N . PRO A 1 86 ? 6.667 -9.943 2.456 1.00 83.69 86 PRO A N 1
ATOM 681 C CA . PRO A 1 86 ? 6.747 -10.174 1.025 1.00 83.69 86 PRO A CA 1
ATOM 682 C C . PRO A 1 86 ? 6.433 -11.632 0.684 1.00 83.69 86 PRO A C 1
ATOM 684 O O . PRO A 1 86 ? 6.772 -12.547 1.438 1.00 83.69 86 PRO A O 1
ATOM 687 N N . VAL A 1 87 ? 5.798 -11.851 -0.460 1.00 82.88 87 VAL A N 1
ATOM 688 C CA . VAL A 1 87 ? 5.569 -13.177 -1.025 1.00 82.88 87 VAL A CA 1
ATOM 689 C C . VAL A 1 87 ? 6.753 -13.513 -1.926 1.00 82.88 87 VAL A C 1
ATOM 691 O O . VAL A 1 87 ? 7.101 -12.732 -2.810 1.00 82.88 87 VAL A O 1
ATOM 694 N N . ASN A 1 88 ? 7.366 -14.672 -1.693 1.00 75.50 88 ASN A N 1
ATOM 695 C CA . ASN A 1 88 ? 8.272 -15.298 -2.652 1.00 75.50 88 ASN A CA 1
ATOM 696 C C . ASN A 1 88 ? 7.443 -16.257 -3.509 1.00 75.50 88 ASN A C 1
ATOM 698 O O . ASN A 1 88 ? 6.736 -17.104 -2.958 1.00 75.50 88 ASN A O 1
ATOM 702 N N . TRP A 1 89 ? 7.509 -16.085 -4.826 1.00 70.62 89 TRP A N 1
ATOM 703 C CA . TRP A 1 89 ? 6.837 -16.911 -5.828 1.00 70.62 89 TRP A CA 1
ATOM 704 C C . TRP A 1 89 ? 7.853 -17.721 -6.627 1.00 70.62 89 TRP A C 1
ATOM 706 O O . TRP A 1 89 ? 8.974 -17.208 -6.850 1.00 70.62 89 TRP A O 1
#

=== Feature glossary ===
Legend for the data blocks above and below:

— What the protein is —

The amino-acid sequence is the protein's primary structure: the linear order of residues from the N-terminus to the C-terminus, written in one-letter code. Everything else here — the 3D coordinates, the secondary structure, the domain annotations — is ultimately a consequence of this string.

Functional annotations link the protein to curated databases. InterPro entries identify conserved domains and families by matching the sequence against member-database signatures (Pfam, PROSITE, CDD, …). Gene Ontology (GO) terms describe molecular function, biological process, and cellular component in a controlled vocabulary. CATH places the structure in a hierarchical fold classification (Class/Architecture/Topology/Homologous-superfamily). The organism is the source species.

— Where its atoms are —

Atomic coordinates in PDBx/mmCIF format — the same representation the Protein Data Bank distributes. Each line of the _atom_site loop places one backbone atom in Cartesian space (units: ångströms, origin: arbitrary).

The six renders are orthographic views along the three Cartesian axes in both directions. Representation (cartoon, sticks, or surface) and color scheme (sequence-rainbow or by-chain) vary across p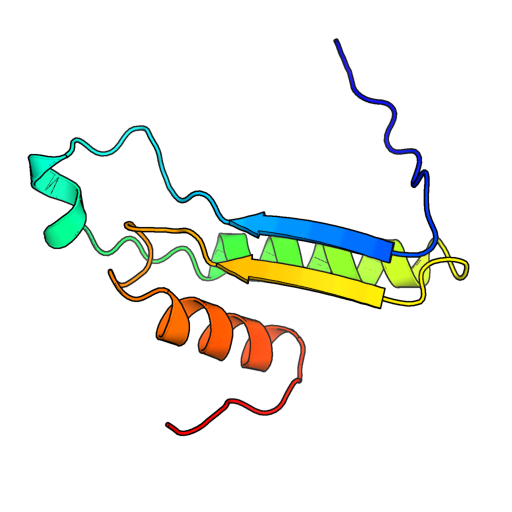roteins so the training set covers all the common visualization conventions.

— Local backbone conformation —

Eight-state secondary structure (DSSP): H is the canonical α-helix, G the tighter 3₁₀-helix, I the wider π-helix; E/B are β-structure, T and S are turns and bends, and '-' is everything else. DSSP derives these from the pattern of main-chain N–H···O=C hydrogen bonds, not from the sequence.

Three-state secondary structure (P-SEA) collapses the eight DSSP classes into helix (a), strand (b), and coil (c). P-SEA assigns these from Cα geometry alone — distances and angles — without requiring backbone oxygens, so it works on any Cα trace.

φ (phi) and ψ (psi) are the two rotatable backbone dihedrals per residue: φ is the C(i-1)–N–Cα–C torsion, ψ is the N–Cα–C–N(i+1) torsion, both in degrees on (−180°, 180°]. α-helical residues cluster near (−60°, −45°); β-strand residues near (−120°, +130°). A Ramachandran plot is simply a scatter of (φ, ψ) for every residue.

— Global shape and packing —

The geometric summary reports three shape descriptors. Rg (radius of gyration) measures how spread out the Cα atoms are about their centre of mass; compact globular proteins have small Rg, elongated or unfolded ones large. Cα contacts (<8 Å, |i−j|>4) count long-range residue pairs in spatial proximity — high for tightly packed folds, near zero for rods or random coil. The bounding-box extents give the protein's footprint along x, y, z in Å.

SASA measures how much of the protein is reachable by solvent. It is computed by rolling a water-sized probe over the atomic surface and summing the exposed area (Å²). Per-residue SASA distinguishes core (buried, low SASA) from surface (exposed, high SASA) residues; total SASA is a whole-molecule size measure.

Plot images: a contact map (which residues are close in 3D, as an N×N binary image), a Ramachandran scatter (backbone torsion angles, revealing secondary-structure composition at a glance), and — for AlphaFold structures — a PAE heatmap (pairwise prediction confidence).

— Structural neighborhood —

A 3Di character summarizes, for each residue, the relative orientation of the Cα frame of its nearest spatial neighbor. Because it encodes fold topology rather than chemistry, 3Di alignments detect remote structural similarity that sequence alignment misses.

The Foldseek neighbor list gives the closest experimentally determined structures in the PDB, ranked by structural alignment. TM-score near 1 means near-identical fold; near 0.3 means only rough topology match. This is how one finds what a novel AlphaFold prediction most resembles in the solved-structure universe.

— Confidence and disorder —

For AlphaFold models, the B-factor field carries pLDDT — the model's own estimate of local accuracy on a 0–100 scale. Regions with pLDDT<50 should be treated as essentially unmodeled; they often correspond to intrinsically disordered segments.

Crystallographic B-factors measure how much each atom's electron density is smeared out, in Å². They rise in mobile loops and surface residues and fall in the buried interior. In AlphaFold models this column is repurposed to hold pLDDT instead.

Predicted Aligned Error (PAE) is an AlphaFold confidence matrix: entry (i, j) is the expected error in the position of residue j, in ångströms, when the prediction is superimposed on the true structure at residue i. Low PAE within a block of residues means that block is internally rigid and well-predicted; high PAE between two blocks means their relative placement is uncertain even if each block individually is confident.